Protein AF-A0A4Y3TWX4-F1 (afdb_monomer)

Structure (mmCIF, N/CA/C/O backbone):
data_AF-A0A4Y3TWX4-F1
#
_entry.id   AF-A0A4Y3TWX4-F1
#
loop_
_atom_site.group_PDB
_atom_site.id
_atom_site.type_symbol
_atom_site.label_atom_id
_atom_site.label_alt_id
_atom_site.label_comp_id
_atom_site.label_asym_id
_atom_site.label_entity_id
_atom_site.label_seq_id
_atom_site.pdbx_PDB_ins_code
_atom_site.Cartn_x
_atom_site.Cartn_y
_atom_site.Cartn_z
_atom_site.occupancy
_atom_site.B_iso_or_equiv
_atom_site.auth_seq_id
_atom_site.auth_comp_id
_atom_site.auth_asym_id
_atom_site.auth_atom_id
_atom_site.pdbx_PDB_model_num
ATOM 1 N N . MET A 1 1 ? 35.062 -0.001 -27.317 1.00 66.69 1 MET A N 1
ATOM 2 C CA . MET A 1 1 ? 33.968 0.999 -27.355 1.00 66.69 1 MET A CA 1
ATOM 3 C C . MET A 1 1 ? 32.707 0.538 -26.616 1.00 66.69 1 MET A C 1
ATOM 5 O O . MET A 1 1 ? 31.99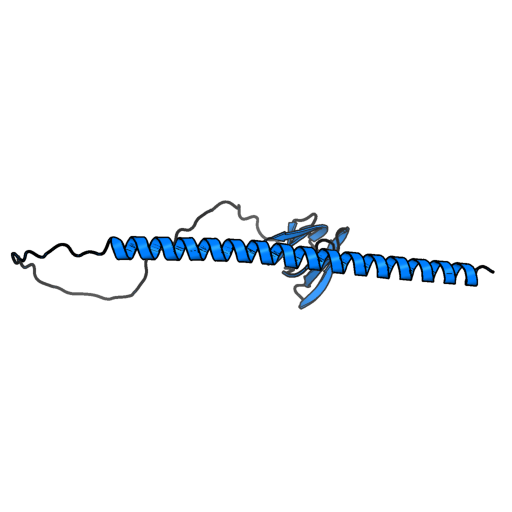1 1.393 -26.114 1.00 66.69 1 MET A O 1
ATOM 9 N N . GLU A 1 2 ? 32.409 -0.763 -26.501 1.00 78.56 2 GLU A N 1
ATOM 10 C CA . GLU A 1 2 ? 31.193 -1.218 -25.789 1.00 78.56 2 GLU A CA 1
ATOM 11 C C . GLU A 1 2 ? 31.230 -1.027 -24.265 1.00 78.56 2 GLU A C 1
ATOM 13 O O . GLU A 1 2 ? 30.262 -0.517 -23.711 1.00 78.56 2 GLU A O 1
ATOM 18 N N . MET A 1 3 ? 32.346 -1.327 -23.585 1.00 75.25 3 MET A N 1
ATOM 19 C CA . MET A 1 3 ? 32.444 -1.178 -22.118 1.00 75.25 3 MET A CA 1
ATOM 20 C C . MET A 1 3 ? 32.134 0.247 -21.627 1.00 75.25 3 MET A C 1
ATOM 22 O O . MET A 1 3 ? 31.458 0.418 -20.618 1.00 75.25 3 MET A O 1
ATOM 26 N N . SER A 1 4 ? 32.559 1.279 -22.364 1.00 86.12 4 SER A N 1
ATOM 27 C CA . SER A 1 4 ? 32.220 2.675 -22.058 1.00 86.12 4 SER A CA 1
ATOM 28 C C . SER A 1 4 ? 30.720 2.957 -22.192 1.00 86.12 4 SER A C 1
ATOM 30 O O . SER A 1 4 ? 30.164 3.666 -21.361 1.00 86.12 4 SER A O 1
ATOM 32 N N . ARG A 1 5 ? 30.043 2.357 -23.181 1.00 88.88 5 ARG A N 1
ATOM 33 C CA . ARG A 1 5 ? 28.587 2.485 -23.358 1.00 88.88 5 ARG A CA 1
ATOM 34 C C . ARG A 1 5 ? 27.822 1.776 -22.237 1.00 88.88 5 ARG A C 1
ATOM 36 O O . ARG A 1 5 ? 26.851 2.326 -21.728 1.00 88.88 5 ARG A O 1
ATOM 43 N N . GLN A 1 6 ? 28.288 0.597 -21.825 1.00 87.25 6 GLN A N 1
ATOM 44 C CA . GLN A 1 6 ? 27.708 -0.161 -20.714 1.00 87.25 6 GLN A CA 1
ATOM 45 C C . GLN A 1 6 ? 27.862 0.571 -19.371 1.00 87.25 6 GLN A C 1
ATOM 47 O O . GLN A 1 6 ? 26.917 0.595 -18.587 1.00 87.25 6 GLN A O 1
ATOM 52 N N . LEU A 1 7 ? 29.006 1.222 -19.125 1.00 90.12 7 LEU A N 1
ATOM 53 C CA . LEU A 1 7 ? 29.201 2.078 -17.948 1.00 90.12 7 LEU A CA 1
ATOM 54 C C . LEU A 1 7 ? 28.211 3.251 -17.934 1.00 90.12 7 LEU A C 1
ATOM 56 O O . LEU A 1 7 ? 27.532 3.451 -16.932 1.00 90.12 7 LEU A O 1
ATOM 60 N N . THR A 1 8 ? 28.054 3.971 -19.053 1.00 92.62 8 THR A N 1
ATOM 61 C CA . THR A 1 8 ? 27.066 5.060 -19.164 1.00 92.62 8 THR A CA 1
ATOM 62 C C . THR A 1 8 ? 25.630 4.573 -18.937 1.00 92.62 8 THR A C 1
ATOM 64 O O . THR A 1 8 ? 24.851 5.260 -18.276 1.00 92.62 8 THR A O 1
ATOM 67 N N . GLU A 1 9 ? 25.270 3.386 -19.433 1.00 92.75 9 GLU A N 1
ATOM 68 C CA . GLU A 1 9 ? 23.956 2.778 -19.187 1.00 92.75 9 GLU A CA 1
ATOM 69 C C . GLU A 1 9 ? 23.755 2.414 -17.705 1.00 92.75 9 GLU A C 1
ATOM 71 O O . GLU A 1 9 ? 22.691 2.683 -17.149 1.00 92.75 9 GLU A O 1
ATOM 76 N N . MET A 1 10 ? 24.779 1.871 -17.035 1.00 90.44 10 MET A N 1
ATOM 77 C CA . MET A 1 10 ? 24.739 1.606 -15.592 1.00 90.44 10 MET A CA 1
ATOM 78 C C . MET A 1 10 ? 24.569 2.890 -14.776 1.00 90.44 10 MET A C 1
ATOM 80 O O . MET A 1 10 ? 23.726 2.914 -13.886 1.00 90.44 10 MET A O 1
ATOM 84 N N . THR A 1 11 ? 25.296 3.964 -15.099 1.00 92.88 11 THR A N 1
ATOM 85 C CA . THR A 1 11 ? 25.143 5.260 -14.417 1.00 92.88 11 THR A CA 1
ATOM 86 C C . THR A 1 11 ? 23.734 5.830 -14.593 1.00 92.88 11 THR A C 1
ATOM 88 O O . THR A 1 11 ? 23.128 6.231 -13.608 1.00 92.88 11 THR A O 1
ATOM 91 N N . ASN A 1 12 ? 23.163 5.783 -15.805 1.00 94.31 12 ASN A N 1
ATOM 92 C CA . ASN A 1 12 ? 21.776 6.216 -16.037 1.00 94.31 12 ASN A CA 1
ATOM 93 C C . ASN A 1 12 ? 20.757 5.366 -15.256 1.00 94.31 12 ASN A C 1
ATOM 95 O O . ASN A 1 12 ? 19.752 5.887 -14.781 1.00 94.31 12 ASN A O 1
ATOM 99 N N . ARG A 1 13 ? 21.000 4.056 -15.104 1.00 92.44 13 ARG A N 1
ATOM 100 C CA . ARG A 1 13 ? 20.144 3.188 -14.278 1.00 92.44 13 ARG A CA 1
ATOM 101 C C . ARG A 1 13 ? 20.252 3.501 -12.790 1.00 92.44 13 ARG A C 1
ATOM 103 O O . ARG A 1 13 ? 19.240 3.410 -12.108 1.00 92.44 13 ARG A O 1
ATOM 110 N N . ILE A 1 14 ? 21.440 3.845 -12.295 1.00 94.31 14 ILE A N 1
ATOM 111 C CA . ILE A 1 14 ? 21.647 4.238 -10.895 1.00 94.31 14 ILE A CA 1
ATOM 112 C C . ILE A 1 14 ? 20.910 5.552 -10.614 1.00 94.31 14 ILE A C 1
ATOM 114 O O . ILE A 1 14 ? 20.064 5.567 -9.728 1.00 94.31 14 ILE A O 1
ATOM 118 N N . ASP A 1 15 ? 21.107 6.581 -11.444 1.00 95.81 15 ASP A N 1
ATOM 119 C CA . ASP A 1 15 ? 20.409 7.873 -11.333 1.00 95.81 15 ASP A CA 1
ATOM 120 C C . ASP A 1 15 ? 18.876 7.699 -11.335 1.00 95.81 15 ASP A C 1
ATOM 122 O O . ASP A 1 15 ? 18.180 8.165 -10.434 1.00 95.81 15 ASP A O 1
ATOM 126 N N . ALA A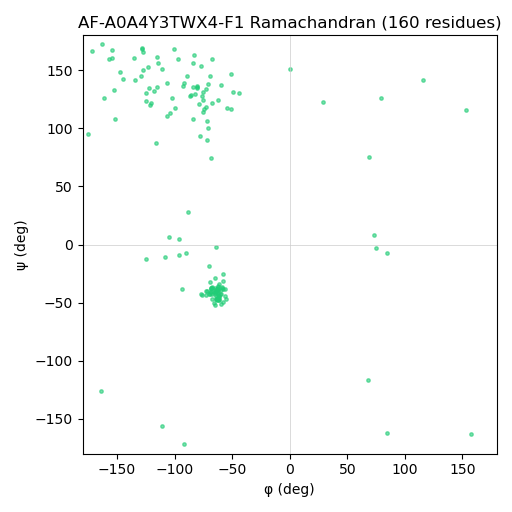 1 16 ? 18.343 6.895 -12.264 1.00 93.19 16 ALA A N 1
ATOM 127 C CA . ALA A 1 16 ? 16.915 6.581 -12.319 1.00 93.19 16 ALA A CA 1
ATOM 128 C C . ALA A 1 16 ? 16.397 5.791 -11.096 1.00 93.19 16 ALA A C 1
ATOM 130 O O . ALA A 1 16 ? 15.218 5.899 -10.747 1.00 93.19 16 ALA A O 1
ATOM 131 N N . LEU A 1 17 ? 17.237 4.977 -10.446 1.00 94.12 17 LEU A N 1
ATOM 132 C CA . LEU A 1 17 ? 16.880 4.266 -9.214 1.00 94.12 17 LEU A CA 1
ATOM 133 C C . LEU A 1 17 ? 16.906 5.200 -7.999 1.00 94.12 17 LEU A C 1
ATOM 135 O O . LEU A 1 17 ? 15.974 5.148 -7.198 1.00 94.12 17 LEU A O 1
ATOM 139 N N . GLU A 1 18 ? 17.908 6.073 -7.890 1.00 94.56 18 GLU A N 1
ATOM 140 C CA . GLU A 1 18 ? 17.991 7.097 -6.843 1.00 94.56 18 GLU A CA 1
ATOM 141 C C . GLU A 1 18 ? 16.811 8.073 -6.940 1.00 94.56 18 GLU A C 1
ATOM 143 O O . GLU A 1 18 ? 16.111 8.297 -5.955 1.00 94.56 18 GLU A O 1
ATOM 148 N N . GLN A 1 19 ? 16.493 8.551 -8.145 1.00 95.31 19 GLN A N 1
ATOM 149 C CA . GLN A 1 19 ? 15.369 9.456 -8.396 1.00 95.31 19 GLN A CA 1
ATOM 150 C C . GLN A 1 19 ? 14.008 8.812 -8.070 1.00 95.31 19 GLN A C 1
ATOM 152 O O . GLN A 1 19 ? 13.130 9.456 -7.495 1.00 95.31 19 GLN A O 1
ATOM 157 N N . LYS A 1 20 ? 13.830 7.514 -8.367 1.00 93.38 20 LYS A N 1
ATOM 158 C CA . LYS A 1 20 ? 12.636 6.760 -7.941 1.00 93.38 20 LYS A CA 1
ATOM 159 C C . LYS A 1 20 ? 12.571 6.568 -6.426 1.00 93.38 20 LYS A C 1
ATOM 161 O O . LYS A 1 20 ? 11.472 6.589 -5.870 1.00 93.38 20 LYS A O 1
ATOM 166 N N . LEU A 1 21 ? 13.707 6.339 -5.769 1.00 94.69 21 LEU A N 1
ATOM 167 C CA . LEU A 1 21 ? 13.774 6.159 -4.319 1.00 94.69 21 LEU A CA 1
ATOM 168 C C . LEU A 1 21 ? 13.440 7.465 -3.589 1.00 94.69 21 LEU A C 1
ATOM 170 O O . LEU A 1 21 ? 12.666 7.444 -2.636 1.00 94.69 21 LEU A O 1
ATOM 174 N N . ASP A 1 22 ? 13.964 8.593 -4.062 1.00 95.38 22 ASP A N 1
ATOM 175 C CA . ASP A 1 22 ? 13.668 9.922 -3.527 1.00 95.38 22 ASP A CA 1
ATOM 176 C C . ASP A 1 22 ? 12.185 10.295 -3.704 1.00 95.38 22 ASP A C 1
ATOM 178 O O . ASP A 1 22 ? 11.508 10.633 -2.732 1.00 95.38 22 ASP A O 1
ATOM 182 N N . ALA A 1 23 ? 11.624 10.092 -4.903 1.00 93.12 23 ALA A N 1
ATOM 183 C CA . ALA A 1 23 ? 10.194 10.287 -5.153 1.00 93.12 23 ALA A CA 1
ATOM 184 C C . ALA A 1 23 ? 9.306 9.391 -4.263 1.00 93.12 23 ALA A C 1
ATOM 186 O O . ALA A 1 23 ? 8.256 9.826 -3.788 1.00 93.12 23 ALA A O 1
ATOM 187 N N . SER A 1 24 ? 9.736 8.151 -3.996 1.00 92.69 24 SER A N 1
ATOM 188 C CA . SER A 1 24 ? 9.017 7.226 -3.107 1.00 92.69 24 SER A CA 1
ATOM 189 C C . SER A 1 24 ? 9.076 7.674 -1.644 1.00 92.69 24 SER A C 1
ATOM 191 O O . SER A 1 24 ? 8.068 7.607 -0.943 1.00 92.69 24 SER A O 1
ATOM 193 N N . GLN A 1 25 ? 10.230 8.166 -1.181 1.00 94.69 25 GLN A N 1
ATOM 194 C CA . GLN A 1 25 ? 10.385 8.722 0.166 1.00 94.69 25 GLN A CA 1
ATOM 195 C C . GLN A 1 25 ? 9.524 9.974 0.363 1.00 94.69 25 GLN A C 1
ATOM 197 O O . GLN A 1 25 ? 8.822 10.070 1.369 1.00 94.69 25 GLN A O 1
ATOM 202 N N . HIS A 1 26 ? 9.510 10.889 -0.610 1.00 94.81 26 HIS A N 1
ATOM 203 C CA . HIS A 1 26 ? 8.653 12.074 -0.579 1.00 94.81 26 HIS A CA 1
ATOM 204 C C . HIS A 1 26 ? 7.159 11.713 -0.548 1.00 94.81 26 HIS A C 1
ATOM 206 O O . HIS A 1 26 ? 6.426 12.249 0.281 1.00 94.81 26 HIS A O 1
ATOM 212 N N . ALA A 1 27 ? 6.713 10.761 -1.376 1.00 94.31 27 ALA A N 1
ATOM 213 C CA . ALA A 1 27 ? 5.322 10.302 -1.378 1.00 94.31 27 ALA A CA 1
ATOM 214 C C . ALA A 1 27 ? 4.906 9.658 -0.040 1.00 94.31 27 ALA A C 1
ATOM 216 O O . ALA A 1 27 ? 3.818 9.932 0.466 1.00 94.31 27 ALA A O 1
ATOM 217 N N . LEU A 1 28 ? 5.777 8.840 0.563 1.00 94.56 28 LEU A N 1
ATOM 218 C CA . LEU A 1 28 ? 5.541 8.258 1.889 1.00 94.56 28 LEU A CA 1
ATOM 219 C C . LEU A 1 28 ? 5.497 9.331 2.985 1.00 94.56 28 LEU A C 1
ATOM 221 O O . LEU A 1 28 ? 4.645 9.265 3.868 1.00 94.56 28 LEU A O 1
ATOM 225 N N . HIS A 1 29 ? 6.384 10.328 2.929 1.00 96.12 29 HIS A N 1
ATOM 226 C CA . HIS A 1 29 ? 6.403 11.424 3.895 1.00 96.12 29 HIS A CA 1
ATOM 227 C C . HIS A 1 29 ? 5.110 12.249 3.841 1.00 96.12 29 HIS A C 1
ATOM 229 O O . HIS A 1 29 ? 4.485 12.468 4.878 1.00 96.12 29 HIS A O 1
ATOM 235 N N . ASP A 1 30 ? 4.665 12.637 2.642 1.00 94.44 30 ASP A N 1
ATOM 236 C CA . ASP A 1 30 ? 3.407 13.366 2.446 1.00 94.44 30 ASP A CA 1
ATOM 237 C C . ASP A 1 30 ? 2.193 12.558 2.936 1.00 94.44 30 ASP A C 1
ATOM 239 O O . ASP A 1 30 ? 1.346 13.074 3.670 1.00 94.44 30 ASP A O 1
ATOM 243 N N . GLN A 1 31 ? 2.158 11.253 2.638 1.00 92.44 31 GLN A N 1
ATOM 244 C CA . GLN A 1 31 ? 1.104 10.354 3.108 1.00 92.44 31 GLN A CA 1
ATOM 245 C C . GLN A 1 31 ? 1.068 10.245 4.644 1.00 92.44 31 GLN A C 1
ATOM 247 O O . GLN A 1 31 ? -0.017 10.226 5.231 1.00 92.44 31 GLN A O 1
ATOM 252 N N . ILE A 1 32 ? 2.230 10.209 5.308 1.00 95.94 32 ILE A N 1
ATOM 253 C CA . ILE A 1 32 ? 2.335 10.194 6.776 1.00 95.94 32 ILE A CA 1
ATOM 254 C C . ILE A 1 32 ? 1.855 11.523 7.370 1.00 95.94 32 ILE A C 1
ATOM 256 O O . ILE A 1 32 ? 1.062 11.508 8.311 1.00 95.94 32 ILE A O 1
ATOM 260 N N . VAL A 1 33 ? 2.286 12.664 6.823 1.00 95.12 33 VAL A N 1
ATOM 261 C CA . VAL A 1 33 ? 1.881 14.001 7.296 1.00 95.12 33 VAL A CA 1
ATOM 262 C C . VAL A 1 33 ? 0.371 14.206 7.128 1.00 95.12 33 VAL A C 1
ATOM 264 O O . VAL A 1 33 ? -0.315 14.569 8.087 1.00 95.12 33 VAL A O 1
ATOM 267 N N . SER A 1 34 ? -0.172 13.886 5.952 1.00 91.62 34 SER A N 1
ATOM 268 C CA . SER A 1 34 ? -1.607 13.965 5.647 1.00 91.62 34 SER A CA 1
ATOM 269 C C . SER A 1 34 ? -2.445 13.009 6.509 1.00 91.62 34 SER A C 1
ATOM 271 O O . SER A 1 34 ? -3.509 13.379 7.022 1.00 91.62 34 SER A O 1
ATOM 273 N N . GLY A 1 35 ? -1.955 11.785 6.725 1.00 94.06 35 GLY A N 1
ATOM 274 C CA . GLY A 1 35 ? -2.585 10.799 7.602 1.00 94.06 35 GLY A CA 1
ATOM 275 C C . GLY A 1 35 ? -2.614 11.252 9.063 1.00 94.06 35 GLY A C 1
ATOM 276 O O . GLY A 1 35 ? -3.669 11.216 9.698 1.00 94.06 35 GLY A O 1
ATOM 277 N N . LEU A 1 36 ? -1.488 11.749 9.584 1.00 93.69 36 LEU A N 1
ATOM 278 C CA . LEU A 1 36 ? -1.378 12.245 10.957 1.00 93.69 36 LEU A CA 1
ATOM 279 C C . LEU A 1 36 ? -2.265 13.474 11.193 1.00 93.69 36 LEU A C 1
ATOM 281 O O . LEU A 1 36 ? -2.948 13.529 12.214 1.00 93.69 36 LEU A O 1
ATOM 285 N N . GLY A 1 37 ? -2.331 14.410 10.240 1.00 92.69 37 GLY A N 1
ATOM 286 C CA . GLY A 1 37 ? -3.257 15.546 10.300 1.00 92.69 37 GLY A CA 1
ATOM 287 C C . GLY A 1 37 ? -4.725 15.105 10.359 1.00 92.69 37 GLY A C 1
ATOM 288 O O . GLY A 1 37 ? -5.496 15.601 11.181 1.00 92.69 37 GLY A O 1
ATOM 289 N N . THR A 1 38 ? -5.099 14.103 9.556 1.00 92.88 38 THR A N 1
ATOM 290 C CA . THR A 1 38 ? -6.459 13.533 9.546 1.00 92.88 38 THR A CA 1
ATOM 291 C C . THR A 1 38 ? -6.812 12.845 10.869 1.00 92.88 38 THR A C 1
ATOM 293 O O . THR A 1 38 ? -7.923 13.007 11.379 1.00 92.88 38 THR A O 1
ATOM 296 N N . VAL A 1 39 ? -5.880 12.078 11.444 1.00 93.31 39 VAL A N 1
ATOM 297 C CA . VAL A 1 39 ? -6.073 11.404 12.739 1.00 93.31 39 VAL A CA 1
ATOM 298 C C . VAL A 1 39 ? -6.128 12.418 13.883 1.00 93.31 39 VAL A C 1
ATOM 300 O O . VAL A 1 39 ? -7.017 12.319 14.726 1.00 93.31 39 VAL A O 1
ATOM 303 N N . GLY A 1 40 ? -5.246 13.422 13.880 1.00 91.12 40 GLY A N 1
ATOM 304 C CA . GLY A 1 40 ? -5.232 14.503 14.867 1.00 91.12 40 GLY A CA 1
ATOM 305 C C . GLY A 1 40 ? -6.552 15.274 14.903 1.00 91.12 40 GLY A C 1
ATOM 306 O O . GLY A 1 40 ? -7.154 15.390 15.967 1.00 91.12 40 GLY A O 1
ATOM 307 N N . GLY A 1 41 ? -7.063 15.701 13.742 1.00 92.38 41 GLY A N 1
ATOM 308 C CA . GLY A 1 41 ? -8.354 16.393 13.657 1.00 92.38 41 GLY A CA 1
ATOM 309 C C . GLY A 1 41 ? -9.541 15.539 14.123 1.00 92.38 41 GLY A C 1
ATOM 310 O O . GLY A 1 41 ? -10.439 16.041 14.793 1.00 92.38 41 GLY A O 1
ATOM 311 N N . ARG A 1 42 ? -9.538 14.227 13.842 1.00 92.12 42 ARG A N 1
ATOM 312 C CA . ARG A 1 42 ? -10.576 13.309 14.353 1.00 92.12 42 ARG A CA 1
ATOM 313 C C . ARG A 1 42 ? -10.502 13.088 15.863 1.00 92.12 42 ARG A C 1
ATOM 315 O O . ARG A 1 42 ? -11.541 12.853 16.475 1.00 92.12 42 ARG A O 1
ATOM 322 N N . LEU A 1 43 ? -9.305 13.119 16.447 1.00 93.44 43 LEU A N 1
ATOM 323 C CA . LEU A 1 43 ? -9.113 12.980 17.890 1.00 93.44 43 LEU A CA 1
ATOM 324 C C . LEU A 1 43 ? -9.572 14.243 18.633 1.00 93.44 43 LEU A C 1
ATOM 326 O O . LEU A 1 43 ? -10.228 14.130 19.665 1.00 93.44 43 LEU A O 1
ATOM 330 N N . ASP A 1 44 ? -9.281 15.421 18.079 1.00 92.75 44 ASP A N 1
ATOM 331 C CA . ASP A 1 44 ? -9.741 16.714 18.597 1.00 92.75 44 ASP A CA 1
ATOM 332 C C . ASP A 1 44 ? -11.281 16.807 18.587 1.00 92.75 44 ASP A C 1
ATOM 334 O O . ASP A 1 44 ? -11.899 17.063 19.618 1.00 92.75 44 ASP A O 1
ATOM 338 N N . GLU A 1 45 ? -11.916 16.432 17.469 1.00 91.81 45 GLU A N 1
ATOM 339 C CA . GLU A 1 45 ? -13.379 16.321 17.332 1.00 91.81 45 GLU A CA 1
ATOM 340 C C . GLU A 1 45 ? -14.004 15.278 18.283 1.00 91.81 45 GLU A C 1
ATOM 342 O O . GLU A 1 45 ? -15.128 15.451 18.758 1.00 91.81 45 GLU A O 1
ATOM 347 N N . LEU A 1 46 ? -13.312 14.169 18.581 1.00 91.75 46 LEU A N 1
ATOM 348 C CA . LEU A 1 46 ? -13.773 13.230 19.613 1.00 91.75 46 LEU A CA 1
ATOM 349 C C . LEU A 1 46 ? -13.762 13.900 20.987 1.00 91.75 46 LEU A C 1
ATOM 351 O O . LEU A 1 46 ? -14.794 13.927 21.656 1.00 91.75 46 LEU A O 1
ATOM 355 N N . ARG A 1 47 ? -12.626 14.496 21.355 1.00 92.12 47 ARG A N 1
ATOM 356 C CA . ARG A 1 47 ? -12.431 15.127 22.658 1.00 92.12 47 ARG A CA 1
ATOM 357 C C . ARG A 1 47 ? -13.390 16.292 22.886 1.00 92.12 47 ARG A C 1
ATOM 359 O O . ARG A 1 47 ? -13.895 16.453 23.993 1.00 92.12 47 ARG A O 1
ATOM 366 N N . HIS A 1 48 ? -13.670 17.090 21.857 1.00 91.81 48 HIS A N 1
ATOM 367 C CA . HIS A 1 48 ? -14.608 18.204 21.967 1.00 91.81 48 HIS A CA 1
ATOM 368 C C . HIS A 1 48 ? -16.051 17.719 22.181 1.00 91.81 48 HIS A C 1
ATOM 370 O O . HIS A 1 48 ? -16.789 18.297 22.981 1.00 91.81 48 HIS A O 1
ATOM 376 N N . ARG A 1 49 ? -16.448 16.607 21.543 1.00 90.25 49 ARG A N 1
ATOM 377 C CA . ARG A 1 49 ? -17.747 15.971 21.809 1.00 90.25 49 ARG A CA 1
ATOM 378 C C . ARG A 1 49 ? -17.819 15.346 23.200 1.00 90.25 49 ARG A C 1
ATOM 380 O O . ARG A 1 49 ? -18.866 15.461 23.828 1.00 90.25 49 ARG A O 1
ATOM 387 N N . GLU A 1 50 ? -16.744 14.735 23.695 1.00 89.69 50 GLU A N 1
ATOM 388 C CA . GLU A 1 50 ? -16.673 14.242 25.079 1.00 89.69 50 GLU A CA 1
ATOM 389 C C . GLU A 1 50 ? -16.858 15.390 26.086 1.00 89.69 50 GLU A C 1
ATOM 391 O O . GLU A 1 50 ? -17.777 15.327 26.897 1.00 89.69 50 GLU A O 1
ATOM 396 N N . ASP A 1 51 ? -16.099 16.484 25.957 1.00 87.44 51 ASP A N 1
ATOM 397 C CA . ASP A 1 51 ? -16.216 17.688 26.801 1.00 87.44 51 ASP A CA 1
ATOM 398 C C . ASP A 1 51 ? -17.643 18.281 26.782 1.00 87.44 51 ASP A C 1
ATOM 400 O O . ASP A 1 51 ? -18.240 18.551 27.827 1.00 87.44 51 ASP A O 1
ATOM 404 N N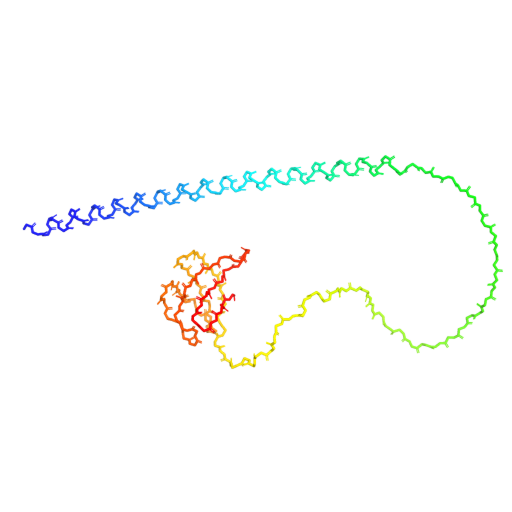 . THR A 1 52 ? -18.255 18.368 25.594 1.00 84.94 52 THR A N 1
ATOM 405 C CA . THR A 1 52 ? -19.641 18.844 25.426 1.00 84.94 52 THR A CA 1
ATOM 406 C C . THR A 1 52 ? -20.662 17.927 26.118 1.00 84.94 52 THR A C 1
ATOM 408 O O . THR A 1 52 ? -21.650 18.403 26.693 1.00 84.94 52 THR A O 1
ATOM 411 N N . LEU A 1 53 ? -20.449 16.607 26.078 1.00 84.69 53 LEU A N 1
ATOM 412 C CA . LEU A 1 53 ? -21.304 15.624 26.748 1.00 84.69 53 LEU A CA 1
ATOM 413 C C . LEU A 1 53 ? -21.123 15.659 28.272 1.00 84.69 53 LEU A C 1
ATOM 415 O O . LEU A 1 53 ? -22.123 15.596 28.989 1.00 84.69 53 LEU A O 1
ATOM 419 N N . GLU A 1 54 ? -19.896 15.821 28.773 1.00 80.50 54 GLU A N 1
ATOM 420 C CA . GLU A 1 54 ? -19.624 15.966 30.209 1.00 80.50 54 GLU A CA 1
ATOM 421 C C . GLU A 1 54 ? -20.260 17.248 30.766 1.00 80.50 54 GLU A C 1
ATOM 423 O O . GLU A 1 54 ? -21.005 17.192 31.748 1.00 80.50 54 GLU A O 1
ATOM 428 N N . ALA A 1 55 ? -20.087 18.389 30.088 1.00 73.69 55 ALA A N 1
ATOM 429 C CA . ALA A 1 55 ? -20.730 19.653 30.454 1.00 73.69 55 ALA A CA 1
ATOM 430 C C . ALA A 1 55 ? -22.271 19.547 30.474 1.00 73.69 55 ALA A C 1
ATOM 432 O O . ALA A 1 55 ? -22.938 20.078 31.373 1.00 73.69 55 ALA A O 1
ATOM 433 N N . SER A 1 56 ? -22.847 18.807 29.520 1.00 69.44 56 SER A N 1
ATOM 434 C CA . SER A 1 56 ? -24.290 18.532 29.464 1.00 69.44 56 SER A CA 1
ATOM 435 C C . SER A 1 56 ? -24.763 17.620 30.604 1.00 69.44 56 SER A C 1
ATOM 437 O O . SER A 1 56 ? -25.844 17.833 31.154 1.00 69.44 56 SER A O 1
ATOM 439 N N . GLN A 1 57 ? -23.960 16.626 30.994 1.00 64.50 57 GLN A N 1
ATOM 440 C CA . GLN A 1 57 ? -24.293 15.683 32.065 1.00 64.50 57 GLN A CA 1
ATOM 441 C C . GLN A 1 57 ? -24.205 16.331 33.453 1.00 64.50 57 GLN A C 1
ATOM 443 O O . GLN A 1 57 ? -25.128 16.178 34.254 1.00 64.50 57 GLN A O 1
ATOM 448 N N . VAL A 1 58 ? -23.158 17.121 33.716 1.00 59.28 58 VAL A N 1
ATOM 449 C CA . VAL A 1 58 ? -23.015 17.903 34.960 1.00 59.28 58 VAL A CA 1
ATOM 450 C C . VAL A 1 58 ? -24.189 18.873 35.135 1.00 59.28 58 VAL A C 1
ATOM 452 O O . VAL A 1 58 ? -24.710 19.023 36.239 1.00 59.28 58 VAL A O 1
ATOM 455 N N . SER A 1 59 ? -24.683 19.455 34.038 1.00 55.38 59 SER A N 1
ATOM 456 C CA . SER A 1 59 ? -25.860 20.337 34.041 1.00 55.38 59 SER A CA 1
ATOM 457 C C . SER A 1 59 ? -27.191 19.613 34.312 1.00 55.38 59 SER A C 1
ATOM 459 O O . SER A 1 59 ? -28.167 20.260 34.688 1.00 55.38 59 SER A O 1
ATOM 461 N N . HIS A 1 60 ? -27.255 18.286 34.147 1.00 49.84 60 HIS A N 1
ATOM 462 C CA . HIS A 1 60 ? -28.454 17.474 34.404 1.00 49.84 60 HIS A CA 1
ATOM 463 C C . HIS A 1 60 ? -28.465 16.825 35.804 1.00 49.84 60 HIS A C 1
ATOM 465 O O . HIS A 1 60 ? -29.483 16.284 36.228 1.00 49.84 60 HIS A O 1
ATOM 471 N N . ALA A 1 61 ? -27.359 16.900 36.553 1.00 45.22 61 ALA A N 1
ATOM 472 C CA . ALA A 1 61 ? -27.192 16.275 37.869 1.00 45.22 61 ALA A CA 1
ATOM 473 C C . ALA A 1 61 ? -27.653 17.155 39.059 1.00 45.22 61 ALA A C 1
ATOM 475 O O . ALA A 1 61 ? -27.140 17.028 40.172 1.00 45.22 61 ALA A O 1
ATOM 476 N N . ALA A 1 62 ? -28.625 18.052 38.851 1.00 39.50 62 ALA A N 1
ATOM 477 C CA . ALA A 1 62 ? -29.227 18.836 39.932 1.00 39.50 62 ALA A CA 1
ATOM 478 C C . ALA A 1 62 ? -30.203 17.963 40.765 1.00 39.50 62 ALA A C 1
ATOM 480 O O . ALA A 1 62 ? -31.044 17.271 40.187 1.00 39.50 62 ALA A O 1
ATOM 481 N N . PRO A 1 63 ? -30.119 17.956 42.111 1.00 47.34 63 PRO A N 1
ATOM 482 C CA . PRO A 1 63 ? -30.747 16.917 42.931 1.00 47.34 63 PRO A CA 1
ATOM 483 C C . PRO A 1 63 ? -32.251 17.126 43.165 1.00 47.34 63 PRO A C 1
ATOM 485 O O . PRO A 1 63 ? -32.690 18.210 43.553 1.00 47.34 63 PRO A O 1
ATOM 488 N N . ALA A 1 64 ? -33.032 16.048 43.041 1.00 39.03 64 ALA A N 1
ATOM 489 C CA . ALA A 1 64 ? -34.425 15.998 43.493 1.00 39.03 64 ALA A CA 1
ATOM 490 C C . ALA A 1 64 ? -34.523 15.540 44.974 1.00 39.03 64 ALA A C 1
ATOM 492 O O . ALA A 1 64 ? -33.715 14.707 45.394 1.00 39.03 64 ALA A O 1
ATOM 493 N N . PRO A 1 65 ? -35.470 16.055 45.790 1.00 42.25 65 PRO A N 1
ATOM 494 C CA . PRO A 1 65 ? -35.429 15.894 47.249 1.00 42.25 65 PRO A CA 1
ATOM 495 C C . PRO A 1 65 ? -35.993 14.561 47.770 1.00 42.25 65 PRO A C 1
ATOM 497 O O . PRO A 1 65 ? -36.755 13.869 47.098 1.00 42.25 65 PRO A O 1
ATOM 500 N N . ALA A 1 66 ? -35.651 14.236 49.019 1.00 47.41 66 ALA A N 1
ATOM 501 C CA . ALA A 1 66 ? -36.036 13.000 49.700 1.00 47.41 66 ALA A CA 1
ATOM 502 C C . ALA A 1 66 ? -37.488 12.970 50.225 1.00 47.41 66 ALA A C 1
ATOM 504 O O . ALA A 1 66 ? -38.027 13.991 50.650 1.00 47.41 66 ALA A O 1
ATOM 505 N N . ALA A 1 67 ? -38.052 11.760 50.346 1.00 44.19 67 ALA A N 1
ATOM 506 C CA . ALA A 1 67 ? -39.108 11.423 51.310 1.00 44.19 67 ALA A CA 1
ATOM 507 C C . ALA A 1 67 ? -38.976 9.941 51.765 1.00 44.19 67 ALA A C 1
ATOM 509 O O . ALA A 1 67 ? -38.480 9.131 50.977 1.00 44.19 67 ALA A O 1
ATOM 510 N N . PRO A 1 68 ? -39.347 9.559 53.012 1.00 47.75 68 PRO A N 1
ATOM 511 C CA . PRO A 1 68 ? -38.799 8.352 53.645 1.00 47.75 68 PRO A CA 1
ATOM 512 C C . PRO A 1 68 ? -39.790 7.198 53.925 1.00 47.75 68 PRO A C 1
ATOM 514 O O . PRO A 1 68 ? -40.981 7.400 54.127 1.00 47.75 68 PRO A O 1
ATOM 517 N N . ALA A 1 69 ? -39.211 5.995 54.020 1.00 48.75 69 ALA A N 1
ATOM 518 C CA . ALA A 1 69 ? -39.573 4.815 54.827 1.00 48.75 69 ALA A CA 1
ATOM 519 C C . ALA A 1 69 ? -41.041 4.523 55.242 1.00 48.75 69 ALA A C 1
ATOM 521 O O . ALA A 1 69 ? -41.613 5.183 56.106 1.00 48.75 69 ALA A O 1
ATOM 522 N N . VAL A 1 70 ? -41.516 3.334 54.845 1.00 42.38 70 VAL A N 1
ATOM 523 C CA . VAL A 1 70 ? -42.332 2.434 55.690 1.00 42.38 70 VAL A CA 1
ATOM 524 C C . VAL A 1 70 ? -41.724 1.024 55.661 1.00 42.38 70 VAL A C 1
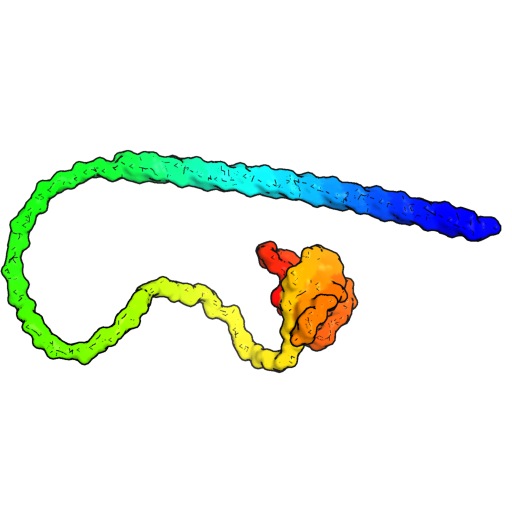ATOM 526 O O . VAL A 1 70 ? -41.115 0.637 54.665 1.00 42.38 70 VAL A O 1
ATOM 529 N N . ALA A 1 71 ? -41.802 0.304 56.784 1.00 52.22 71 ALA A N 1
ATOM 530 C CA . ALA A 1 71 ? -40.938 -0.844 57.096 1.00 52.22 71 ALA A CA 1
ATOM 531 C C . ALA A 1 71 ? -41.702 -2.209 57.092 1.00 52.22 71 ALA A C 1
ATOM 533 O O . ALA A 1 71 ? -42.642 -2.338 56.310 1.00 52.22 71 ALA A O 1
ATOM 534 N N . PRO A 1 72 ? -41.275 -3.294 57.780 1.00 53.88 72 PRO A N 1
ATOM 535 C CA . PRO A 1 72 ? -40.901 -4.523 57.076 1.00 53.88 72 PRO A CA 1
ATOM 536 C C . PRO 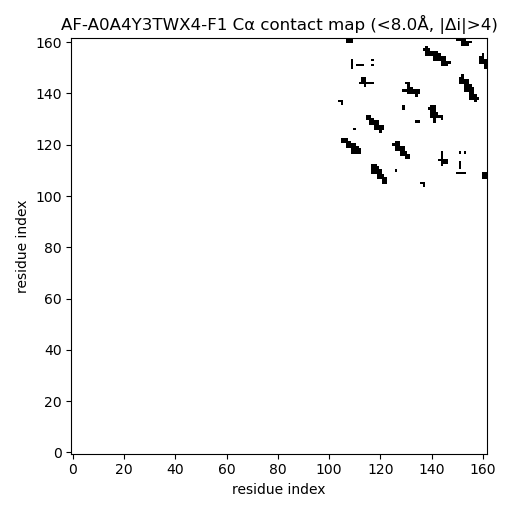A 1 72 ? -41.796 -5.743 57.377 1.00 53.88 72 PRO A C 1
ATOM 538 O O . PRO A 1 72 ? -42.423 -5.832 58.430 1.00 53.88 72 PRO A O 1
ATOM 541 N N . ALA A 1 73 ? -41.758 -6.752 56.501 1.00 39.22 73 ALA A N 1
ATOM 542 C CA . ALA A 1 73 ? -42.308 -8.084 56.766 1.00 39.22 73 ALA A CA 1
ATOM 543 C C . ALA A 1 73 ? -41.202 -9.144 56.642 1.00 39.22 73 ALA A C 1
ATOM 545 O O . ALA A 1 73 ? -40.562 -9.272 55.600 1.00 39.22 73 ALA A O 1
ATOM 546 N N . ALA A 1 74 ? -40.952 -9.878 57.727 1.00 41.72 74 ALA A N 1
ATOM 547 C CA . ALA A 1 74 ? -39.875 -10.857 57.805 1.00 41.72 74 ALA A CA 1
ATOM 548 C C . ALA A 1 74 ? -40.284 -12.224 57.230 1.00 41.72 74 ALA A C 1
ATOM 550 O O . ALA A 1 74 ? -41.326 -12.768 57.590 1.00 41.72 74 ALA A O 1
ATOM 551 N N . ALA A 1 75 ? -39.394 -12.824 56.439 1.00 40.97 75 ALA A N 1
ATOM 552 C CA . ALA A 1 75 ? -39.331 -14.266 56.216 1.00 40.97 75 ALA A CA 1
ATOM 553 C C . ALA A 1 75 ? -37.907 -14.737 56.562 1.00 40.97 75 ALA A C 1
ATOM 555 O O . ALA A 1 75 ? -36.925 -14.105 56.168 1.00 40.97 75 ALA A O 1
ATOM 556 N N . MET A 1 76 ? -37.792 -15.790 57.375 1.00 40.69 76 MET A N 1
ATOM 557 C CA . MET A 1 76 ? -36.531 -16.190 58.017 1.00 40.69 76 MET A CA 1
ATOM 558 C C . MET A 1 76 ? -35.618 -17.061 57.134 1.00 40.69 76 MET A C 1
ATOM 560 O O . MET A 1 76 ? -36.060 -17.759 56.227 1.00 40.69 76 MET A O 1
ATOM 564 N N . GLN A 1 77 ? -34.326 -17.018 57.472 1.00 43.72 77 GLN A N 1
ATOM 565 C CA . GLN A 1 77 ? -33.178 -17.729 56.883 1.00 43.72 77 GLN A CA 1
ATOM 566 C C . GLN A 1 77 ? -32.843 -19.002 57.701 1.00 43.72 77 GLN A C 1
ATOM 568 O O . GLN A 1 77 ? -33.171 -19.025 58.882 1.00 43.72 77 GLN A O 1
ATOM 573 N N . THR A 1 78 ? -32.135 -20.062 57.266 1.00 40.53 78 THR A N 1
ATOM 574 C CA . THR A 1 78 ? -31.547 -20.585 55.990 1.00 40.53 78 THR A CA 1
ATOM 575 C C . THR A 1 78 ? -31.232 -22.094 56.282 1.00 40.53 78 THR A C 1
ATOM 577 O O . THR A 1 78 ? -32.127 -22.711 56.857 1.00 40.53 78 THR A O 1
ATOM 580 N N . PRO A 1 79 ? -30.036 -22.727 56.126 1.00 58.84 79 PRO A N 1
ATOM 581 C CA . PRO A 1 79 ? -29.011 -22.760 55.057 1.00 58.84 79 PRO A CA 1
ATOM 582 C C . PRO A 1 79 ? -28.603 -24.178 54.568 1.00 58.84 79 PRO A C 1
ATOM 584 O O . PRO A 1 79 ? -28.832 -25.170 55.255 1.00 58.84 79 PRO A O 1
ATOM 587 N N . SER A 1 80 ? -27.909 -24.228 53.413 1.00 39.72 80 SER A N 1
ATOM 588 C CA . SER A 1 80 ? -26.872 -25.192 52.925 1.00 39.72 80 SER A CA 1
ATOM 589 C C . SER A 1 80 ? -26.928 -25.193 51.381 1.00 39.72 80 SER A C 1
ATOM 591 O O . SER A 1 80 ? -27.975 -25.528 50.846 1.00 39.72 80 SER A O 1
ATOM 593 N N . GLY A 1 81 ? -25.950 -24.797 50.554 1.00 36.94 81 GLY A N 1
ATOM 594 C CA . GLY A 1 81 ? -24.482 -24.690 50.666 1.00 36.94 81 GLY A CA 1
ATOM 595 C C . GLY A 1 81 ? -23.827 -25.678 49.662 1.00 36.94 81 GLY A C 1
ATOM 596 O O . GLY A 1 81 ? -24.374 -26.772 49.544 1.00 36.94 81 GLY A O 1
ATOM 597 N N . PRO A 1 82 ? -22.705 -25.394 48.948 1.00 48.53 82 PRO A N 1
ATOM 598 C CA . PRO A 1 82 ? -21.848 -24.204 48.956 1.00 48.53 82 PRO A CA 1
ATOM 599 C C . PRO A 1 82 ? -21.556 -23.548 47.572 1.00 48.53 82 PRO A C 1
ATOM 601 O O . PRO A 1 82 ? -21.782 -24.082 46.493 1.00 48.53 82 PRO A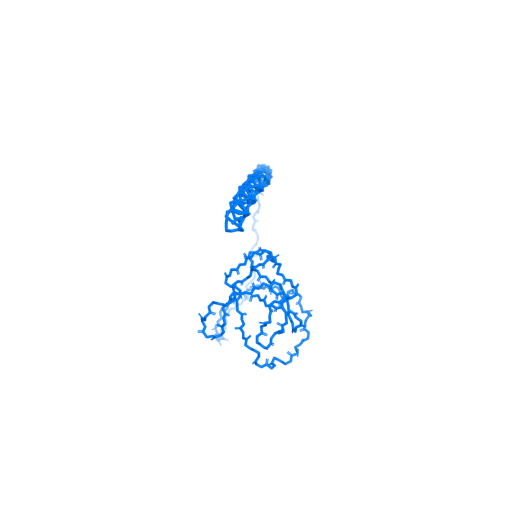 O 1
ATOM 604 N N . HIS A 1 83 ? -20.976 -22.358 47.679 1.00 42.62 83 HIS A N 1
ATOM 605 C CA . HIS A 1 83 ? -20.478 -21.383 46.697 1.00 42.62 83 HIS A CA 1
ATOM 606 C C . HIS A 1 83 ? -19.521 -21.888 45.590 1.00 42.62 83 HIS A C 1
ATOM 608 O O . HIS A 1 83 ? -18.572 -22.608 45.898 1.00 42.62 83 HIS A O 1
ATOM 614 N N . LYS A 1 84 ? -19.609 -21.291 44.381 1.00 39.22 84 LYS A N 1
ATOM 615 C CA . LYS A 1 84 ? -18.492 -20.530 43.762 1.00 39.22 84 LYS A CA 1
ATOM 616 C C . LYS A 1 8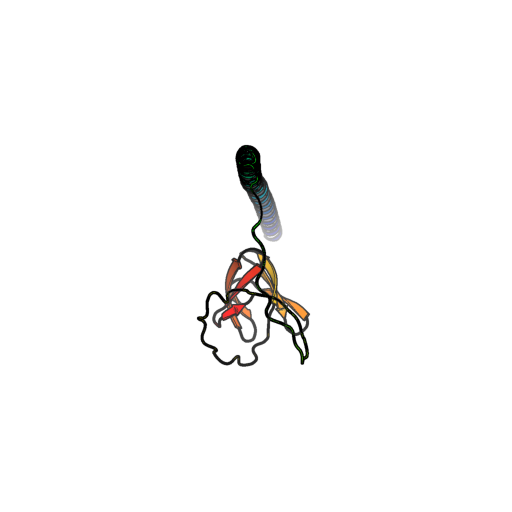4 ? -18.962 -19.574 42.635 1.00 39.22 84 LYS A C 1
ATOM 618 O O . LYS A 1 84 ? -19.649 -19.998 41.718 1.00 39.22 84 LYS A O 1
ATOM 623 N N . ALA A 1 85 ? -18.576 -18.299 42.777 1.00 41.12 85 ALA A N 1
ATOM 624 C CA . ALA A 1 85 ? -18.130 -17.298 41.781 1.00 41.12 85 ALA A CA 1
ATOM 625 C C . ALA A 1 85 ? -18.057 -17.696 40.279 1.00 41.12 85 ALA A C 1
ATOM 627 O O . ALA A 1 85 ? -17.680 -18.825 39.985 1.00 41.12 85 ALA A O 1
ATOM 628 N N . THR A 1 86 ? -18.224 -16.812 39.276 1.00 41.06 86 THR A N 1
ATOM 629 C CA . THR A 1 86 ? -18.474 -15.345 39.202 1.00 41.06 86 THR A CA 1
ATOM 630 C C . THR A 1 86 ? -18.774 -14.965 37.725 1.00 41.06 86 THR A C 1
ATOM 632 O O . THR A 1 86 ? -18.468 -15.745 36.831 1.00 41.06 86 THR A O 1
ATOM 635 N N . GLU A 1 87 ? -19.300 -13.753 37.494 1.00 40.00 87 GLU A N 1
ATOM 636 C CA . GLU A 1 87 ? -19.337 -12.986 36.224 1.00 40.00 87 GLU A CA 1
ATOM 637 C C . GLU A 1 87 ? -20.367 -13.303 35.118 1.00 40.00 87 GLU A C 1
ATOM 639 O O . GLU A 1 87 ? -20.494 -14.396 34.573 1.00 40.00 87 GLU A O 1
ATOM 644 N N . THR A 1 88 ? -21.063 -12.220 34.757 1.00 44.12 88 THR A N 1
ATOM 645 C CA . THR A 1 88 ? -21.976 -12.030 33.622 1.00 44.12 88 THR A CA 1
ATOM 646 C C . THR A 1 88 ? -21.184 -11.464 32.407 1.00 44.12 88 THR A C 1
ATOM 648 O O . THR A 1 88 ? -19.958 -11.427 32.432 1.00 44.12 88 THR A O 1
ATOM 651 N N . PRO A 1 89 ? -21.828 -11.056 31.299 1.00 55.91 89 PRO A N 1
ATOM 652 C CA . PRO A 1 89 ? -21.849 -11.771 30.025 1.00 55.91 89 PRO A CA 1
ATOM 653 C C . PRO A 1 89 ? -20.885 -11.208 28.959 1.00 55.91 89 PRO A C 1
ATOM 655 O O . PRO A 1 89 ? -20.478 -10.049 29.018 1.00 55.91 89 PRO A O 1
ATOM 658 N N . ARG A 1 90 ? -20.670 -11.951 27.861 1.00 39.22 90 ARG A N 1
ATOM 659 C CA . ARG A 1 90 ? -20.350 -11.348 26.551 1.00 39.22 90 ARG A CA 1
ATOM 660 C C . ARG A 1 90 ? -20.954 -12.133 25.392 1.00 39.22 90 ARG A C 1
ATOM 662 O O . ARG A 1 90 ? -21.038 -13.355 25.426 1.00 39.22 90 ARG A O 1
ATOM 669 N N . HIS A 1 91 ? -21.399 -11.390 24.385 1.00 43.72 91 HIS A N 1
ATOM 670 C CA . HIS A 1 91 ? -22.131 -11.903 23.234 1.00 43.72 91 HIS A CA 1
ATOM 671 C C . HIS A 1 91 ? -21.161 -12.607 22.265 1.00 43.72 91 HIS A C 1
ATOM 673 O O . HIS A 1 91 ? -20.202 -11.962 21.833 1.00 43.72 91 HIS A O 1
ATOM 679 N N . PRO A 1 92 ? -21.405 -13.862 21.847 1.00 45.31 92 PRO A N 1
ATOM 680 C CA . PRO A 1 92 ? -20.751 -14.420 20.672 1.00 45.31 92 PRO A CA 1
ATOM 681 C C . PRO A 1 92 ? -21.449 -13.873 19.420 1.00 45.31 92 PRO A C 1
ATOM 683 O O . PRO A 1 92 ? -22.466 -14.398 18.970 1.00 45.31 92 PRO A O 1
ATOM 686 N N . HIS A 1 93 ? -20.931 -12.775 18.868 1.00 42.00 93 HIS A N 1
ATOM 687 C CA . HIS A 1 93 ? -21.391 -12.281 17.572 1.00 42.00 93 HIS A CA 1
ATOM 688 C C . HIS A 1 93 ? -20.714 -13.082 16.446 1.00 42.00 93 HIS A C 1
ATOM 690 O O . HIS A 1 93 ? -19.500 -13.260 16.469 1.00 42.00 93 HIS A O 1
ATOM 696 N N . ALA A 1 94 ? -21.502 -13.480 15.441 1.00 39.03 94 ALA A N 1
ATOM 697 C CA . ALA A 1 94 ? -21.066 -14.068 14.167 1.00 39.03 94 ALA A CA 1
ATOM 698 C C . ALA A 1 94 ? -20.458 -15.490 14.216 1.00 39.03 94 ALA A C 1
ATOM 700 O O . ALA A 1 94 ? -19.279 -15.709 13.945 1.00 39.03 94 ALA A O 1
ATOM 701 N N . GLU A 1 95 ? -21.329 -16.485 14.393 1.00 46.41 95 GLU A N 1
ATOM 702 C CA . GLU A 1 95 ? -21.142 -17.779 13.731 1.00 46.41 95 GLU A CA 1
ATOM 703 C C . GLU A 1 95 ? -21.497 -17.635 12.239 1.00 46.41 95 GLU A C 1
ATOM 705 O O . GLU A 1 95 ? -22.639 -17.323 11.912 1.00 46.41 95 GLU A O 1
ATOM 710 N N . THR A 1 96 ? -20.526 -17.834 11.339 1.00 45.28 96 THR A N 1
ATOM 711 C CA . THR A 1 96 ? -20.660 -18.589 10.068 1.00 45.28 96 THR A CA 1
ATOM 712 C C . THR A 1 96 ? -19.286 -18.678 9.395 1.00 45.28 96 THR A C 1
ATOM 714 O O . THR A 1 96 ? -18.879 -17.796 8.644 1.00 45.28 96 THR A O 1
ATOM 717 N N . ALA A 1 97 ? -18.587 -19.784 9.634 1.00 39.94 97 ALA A N 1
ATOM 718 C CA . ALA A 1 97 ? -17.562 -20.315 8.739 1.00 39.94 97 ALA A CA 1
ATOM 719 C C . ALA A 1 97 ? -17.515 -21.838 8.960 1.00 39.94 97 ALA A C 1
ATOM 721 O O . ALA A 1 97 ? -17.096 -22.267 10.037 1.00 39.94 97 ALA A O 1
ATOM 722 N N . PRO A 1 98 ? -18.005 -22.667 8.018 1.00 44.22 98 PRO A N 1
ATOM 723 C CA . PRO A 1 98 ? -18.025 -24.114 8.201 1.00 44.22 98 PRO A CA 1
ATOM 724 C C . PRO A 1 98 ? -16.621 -24.686 8.409 1.00 44.22 98 PRO A C 1
ATOM 726 O O . PRO A 1 98 ? -15.674 -24.327 7.712 1.00 44.22 98 PRO A O 1
ATOM 729 N N . ALA A 1 99 ? -16.498 -25.606 9.365 1.00 49.97 99 ALA A N 1
ATOM 730 C CA . ALA A 1 99 ? -15.240 -26.263 9.687 1.00 49.97 99 ALA A CA 1
ATOM 731 C C . ALA A 1 99 ? -14.822 -27.258 8.588 1.00 49.97 99 ALA A C 1
ATOM 733 O O . ALA A 1 99 ? -15.135 -28.450 8.651 1.00 49.97 99 ALA A O 1
ATOM 734 N N . GLU A 1 100 ? -14.065 -26.788 7.597 1.00 42.59 100 GLU A N 1
ATOM 735 C CA . GLU A 1 100 ? -13.312 -27.677 6.716 1.00 42.59 100 GLU A CA 1
ATOM 736 C C . GLU A 1 100 ? -12.034 -28.151 7.415 1.00 42.59 100 GLU A C 1
ATOM 738 O O . GLU A 1 100 ? -11.199 -27.360 7.856 1.00 42.59 100 GLU A O 1
ATOM 743 N N . ARG A 1 101 ? -11.919 -29.477 7.559 1.00 43.16 101 ARG A N 1
ATOM 744 C CA . ARG A 1 101 ? -10.842 -30.165 8.283 1.00 43.16 101 ARG A CA 1
ATOM 745 C C . ARG A 1 101 ? -9.471 -29.663 7.812 1.00 43.16 101 ARG A C 1
ATOM 747 O O . ARG A 1 101 ? -9.124 -29.912 6.654 1.00 43.16 101 ARG A O 1
ATOM 754 N N . PRO A 1 102 ? -8.654 -29.033 8.677 1.00 43.03 102 PRO A N 1
ATOM 755 C CA . PRO A 1 102 ? -7.307 -28.665 8.296 1.00 43.03 102 PRO A CA 1
ATOM 756 C C . PRO A 1 102 ? -6.469 -29.940 8.180 1.00 43.03 102 PRO A C 1
ATOM 758 O O . PRO A 1 102 ? -5.960 -30.473 9.164 1.00 43.03 102 PRO A O 1
ATOM 761 N N . VAL A 1 103 ? -6.280 -30.400 6.940 1.00 43.72 103 VAL A N 1
ATOM 762 C CA . VAL A 1 103 ? -4.997 -30.996 6.552 1.00 43.72 103 VAL A CA 1
ATOM 763 C C . VAL A 1 103 ? -3.896 -30.103 7.118 1.00 43.72 103 VAL A C 1
ATOM 765 O O . VAL A 1 103 ? -3.976 -28.881 6.970 1.00 43.72 103 VAL A O 1
ATOM 768 N N . ALA A 1 104 ? -2.927 -30.708 7.810 1.00 47.66 104 ALA A N 1
ATOM 769 C CA . ALA A 1 104 ? -1.867 -30.014 8.535 1.00 47.66 104 ALA A CA 1
ATOM 770 C C . ALA A 1 104 ? -0.909 -29.311 7.559 1.00 47.66 104 ALA A C 1
ATOM 772 O O . ALA A 1 104 ? 0.197 -29.775 7.289 1.00 47.66 104 ALA A O 1
ATOM 773 N N . ARG A 1 105 ? -1.382 -28.205 6.984 1.00 56.16 105 ARG A N 1
ATOM 774 C CA . ARG A 1 105 ? -0.616 -27.312 6.126 1.00 56.16 105 ARG A CA 1
ATOM 775 C C . ARG A 1 105 ? 0.427 -26.593 6.983 1.00 56.16 105 ARG A C 1
ATOM 777 O O . ARG A 1 105 ? 0.137 -26.286 8.142 1.00 56.16 105 ARG A O 1
ATOM 784 N N . PRO A 1 106 ? 1.623 -26.314 6.440 1.00 62.72 106 PRO A N 1
ATOM 785 C CA . PRO A 1 106 ? 2.608 -25.496 7.131 1.00 62.72 106 PRO A CA 1
ATOM 786 C C . PRO A 1 106 ? 1.972 -24.156 7.518 1.00 62.72 106 PRO A C 1
ATOM 788 O O . PRO A 1 106 ? 1.517 -23.399 6.658 1.00 62.72 106 PRO A O 1
ATOM 791 N N . HIS A 1 107 ? 1.903 -23.897 8.825 1.00 67.38 107 HIS A N 1
ATOM 792 C CA . HIS A 1 107 ? 1.469 -22.613 9.357 1.00 67.38 107 HIS A CA 1
ATOM 793 C C . HIS A 1 107 ? 2.577 -21.602 9.076 1.00 67.38 107 HIS A C 1
ATOM 795 O O . HIS A 1 107 ? 3.633 -21.653 9.705 1.00 67.38 107 HIS A O 1
ATOM 801 N N . TYR A 1 108 ? 2.338 -20.725 8.107 1.00 72.75 108 TYR A N 1
ATOM 802 C CA . TYR A 1 108 ? 3.126 -19.516 7.936 1.00 72.75 108 TYR A CA 1
ATOM 803 C C . TYR A 1 108 ? 2.450 -18.383 8.708 1.00 72.75 108 TYR A C 1
ATOM 805 O O . TYR A 1 108 ? 1.226 -18.267 8.660 1.00 72.75 108 TYR A O 1
ATOM 813 N N . THR A 1 109 ? 3.239 -17.552 9.380 1.00 74.69 109 THR A N 1
ATOM 814 C CA . THR A 1 109 ? 2.761 -16.355 10.093 1.00 74.69 109 THR A CA 1
ATOM 815 C C . THR A 1 109 ? 3.365 -15.130 9.423 1.00 74.69 109 THR A C 1
ATOM 817 O O . THR A 1 109 ? 4.560 -15.141 9.116 1.00 74.69 109 THR A O 1
ATOM 820 N N . VAL A 1 110 ? 2.603 -14.064 9.171 1.00 80.31 110 VAL A N 1
ATOM 821 C CA . VAL A 1 110 ? 3.172 -12.887 8.497 1.00 80.31 110 VAL A CA 1
ATOM 822 C C . VAL A 1 110 ? 3.869 -11.984 9.520 1.00 80.31 110 VAL A C 1
ATOM 824 O O . VAL A 1 110 ? 3.223 -11.316 10.320 1.00 80.31 110 VAL A O 1
ATOM 827 N N . GLN A 1 111 ? 5.205 -11.960 9.492 1.00 80.44 111 GLN A N 1
ATOM 828 C CA . GLN A 1 111 ? 6.032 -11.149 10.400 1.00 80.44 111 GLN A CA 1
ATOM 829 C C . GLN A 1 111 ? 6.045 -9.671 9.998 1.00 80.44 111 GLN A C 1
ATOM 831 O O . GLN A 1 111 ? 5.945 -8.778 10.835 1.00 80.44 111 GLN A O 1
ATOM 836 N N . ALA A 1 112 ? 6.175 -9.402 8.699 1.00 73.38 112 ALA A N 1
ATOM 837 C CA . ALA A 1 112 ? 6.193 -8.053 8.146 1.00 73.38 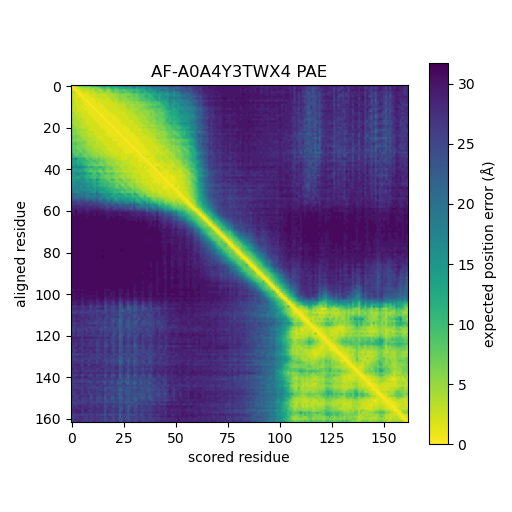112 ALA A CA 1
ATOM 838 C C . ALA A 1 112 ? 5.729 -8.070 6.688 1.00 73.38 112 ALA A C 1
ATOM 840 O O . ALA A 1 112 ? 5.796 -9.101 6.018 1.00 73.38 112 ALA A O 1
ATOM 841 N N . GLY A 1 113 ? 5.308 -6.924 6.162 1.00 80.25 113 GLY A N 1
ATOM 842 C CA . GLY A 1 113 ? 4.922 -6.816 4.764 1.00 80.25 113 GLY A CA 1
ATOM 843 C C . GLY A 1 113 ? 4.857 -5.390 4.241 1.00 80.25 113 GLY A C 1
ATOM 844 O O . GLY A 1 113 ? 5.009 -4.416 4.976 1.00 80.25 113 GLY A O 1
ATOM 845 N N . ALA A 1 114 ? 4.661 -5.324 2.934 1.00 75.94 114 ALA A N 1
ATOM 846 C CA . ALA A 1 114 ? 4.411 -4.167 2.097 1.00 75.94 114 ALA A CA 1
ATOM 847 C C . ALA A 1 114 ? 3.629 -4.661 0.853 1.00 75.94 114 ALA A C 1
ATOM 849 O O . ALA A 1 114 ? 3.580 -5.869 0.610 1.00 75.94 114 ALA A O 1
ATOM 850 N N . PRO A 1 115 ? 3.041 -3.778 0.024 1.00 72.94 115 PRO A N 1
ATOM 851 C CA . PRO A 1 115 ? 2.156 -4.192 -1.077 1.00 72.94 115 PRO A CA 1
ATOM 852 C C . PRO A 1 115 ? 2.783 -5.145 -2.113 1.00 72.94 115 PRO A C 1
ATOM 854 O O . PRO A 1 115 ? 2.069 -5.908 -2.756 1.00 72.94 115 PRO A O 1
ATOM 857 N N . ASP A 1 116 ? 4.110 -5.107 -2.262 1.00 77.44 116 ASP A N 1
ATOM 858 C CA . ASP A 1 116 ? 4.879 -5.888 -3.244 1.00 77.44 116 ASP A CA 1
ATOM 859 C C . ASP A 1 116 ? 5.701 -7.031 -2.606 1.00 77.44 116 ASP A C 1
ATOM 861 O O . ASP A 1 116 ? 6.239 -7.886 -3.301 1.00 77.44 116 ASP A O 1
ATOM 865 N N . ILE A 1 117 ? 5.820 -7.073 -1.274 1.00 81.69 117 ILE A N 1
ATOM 866 C CA . ILE A 1 117 ? 6.745 -7.970 -0.562 1.00 81.69 117 ILE A CA 1
ATOM 867 C C . ILE A 1 117 ? 6.230 -8.300 0.842 1.00 81.69 117 ILE A C 1
ATOM 869 O O . ILE A 1 117 ? 5.894 -7.405 1.609 1.00 81.69 117 ILE A O 1
ATOM 873 N N . ALA A 1 118 ? 6.249 -9.574 1.227 1.00 83.50 118 ALA A N 1
ATOM 874 C CA . ALA A 1 118 ? 5.983 -10.005 2.598 1.00 83.50 118 ALA A CA 1
ATOM 875 C C . ALA A 1 118 ? 7.104 -10.900 3.135 1.00 83.50 118 ALA A C 1
ATOM 877 O O . ALA A 1 118 ? 7.776 -11.612 2.388 1.00 83.50 118 ALA A O 1
ATOM 878 N N . ILE A 1 119 ? 7.304 -10.846 4.448 1.00 87.06 119 ILE A N 1
ATOM 879 C CA . ILE A 1 119 ? 8.169 -11.734 5.215 1.00 87.06 119 ILE A CA 1
ATOM 880 C C . ILE A 1 119 ? 7.255 -12.673 5.998 1.00 87.06 119 ILE A C 1
ATOM 882 O O . ILE A 1 119 ? 6.552 -12.249 6.917 1.00 87.06 119 ILE A O 1
ATOM 886 N N . LEU A 1 120 ? 7.260 -13.946 5.618 1.00 82.94 120 LEU A N 1
ATOM 887 C CA . LEU A 1 120 ? 6.500 -15.000 6.277 1.00 82.94 120 LEU A CA 1
ATOM 888 C C . LEU A 1 120 ? 7.458 -15.797 7.147 1.00 82.94 120 LEU A C 1
ATOM 890 O O . LEU A 1 120 ? 8.455 -16.324 6.660 1.00 82.94 120 LEU A O 1
ATOM 894 N N . GLU A 1 121 ? 7.146 -15.936 8.422 1.00 82.19 121 GLU A N 1
ATOM 895 C CA . GLU A 1 121 ? 7.798 -16.929 9.257 1.00 82.19 121 GLU A CA 1
ATOM 896 C C . GLU A 1 121 ? 7.284 -18.311 8.867 1.00 82.19 121 GLU A C 1
ATOM 898 O O . GLU A 1 121 ? 6.089 -18.592 8.939 1.00 82.19 121 GLU A O 1
ATOM 903 N N . SER A 1 122 ? 8.192 -19.164 8.407 1.00 76.44 122 SER A N 1
ATOM 904 C CA . SER A 1 122 ? 7.926 -20.591 8.226 1.00 76.44 122 SER A CA 1
ATOM 905 C C . SER A 1 122 ? 7.732 -21.289 9.579 1.00 76.44 122 SER A C 1
ATOM 907 O O . SER A 1 122 ? 8.277 -20.827 10.582 1.00 76.44 122 SER A O 1
ATOM 909 N N . PRO A 1 123 ? 7.091 -22.473 9.636 1.00 68.75 123 PRO A N 1
ATOM 910 C CA . PRO A 1 123 ? 6.973 -23.243 10.882 1.00 68.75 123 PRO A CA 1
ATOM 911 C C . PRO A 1 123 ? 8.323 -23.731 11.456 1.00 68.75 123 PRO A C 1
ATOM 913 O O . PRO A 1 123 ? 8.352 -24.356 12.512 1.00 68.75 123 PRO A O 1
ATOM 916 N N . GLN A 1 124 ? 9.441 -23.459 10.773 1.00 70.06 124 GLN A N 1
ATOM 917 C CA . GLN A 1 124 ? 10.812 -23.685 11.244 1.00 70.06 124 GLN A CA 1
ATOM 918 C C . GLN A 1 124 ? 11.452 -22.422 11.863 1.00 70.06 124 GLN A C 1
ATOM 920 O O . GLN A 1 124 ? 12.640 -22.436 12.173 1.00 70.06 124 GLN A O 1
ATOM 925 N N . GLY A 1 125 ? 10.707 -21.318 11.998 1.00 72.69 125 GLY A N 1
ATOM 926 C CA . GLY A 1 125 ? 11.214 -20.030 12.488 1.00 72.69 125 GLY A CA 1
ATOM 927 C C . GLY A 1 125 ? 12.101 -19.276 11.488 1.00 72.69 125 GLY A C 1
ATOM 928 O O . GLY A 1 125 ? 12.718 -18.278 11.847 1.00 72.69 125 GLY A O 1
ATOM 929 N N . GLN A 1 126 ? 12.200 -19.742 10.237 1.00 75.44 126 GLN A N 1
ATOM 930 C CA . GLN A 1 126 ? 12.969 -19.058 9.193 1.00 75.44 126 GLN A CA 1
ATOM 931 C C . GLN A 1 126 ? 12.104 -17.989 8.505 1.00 75.44 126 GLN A C 1
ATOM 933 O O . GLN A 1 126 ? 11.009 -18.338 8.041 1.00 75.44 126 GLN A O 1
ATOM 938 N N . PRO A 1 127 ? 12.578 -16.731 8.384 1.00 80.56 127 PRO A N 1
ATOM 939 C CA . PRO A 1 127 ? 11.889 -15.675 7.650 1.00 80.56 127 PRO A CA 1
ATOM 940 C C . PRO A 1 127 ? 12.048 -15.875 6.136 1.00 80.56 127 PRO A C 1
ATOM 942 O O . PRO A 1 127 ? 13.135 -15.750 5.572 1.00 80.56 127 PRO A O 1
ATOM 945 N N . VAL A 1 128 ? 10.939 -16.160 5.462 1.00 80.62 128 VAL A N 1
ATOM 946 C CA . VAL A 1 128 ? 10.844 -16.362 4.015 1.00 80.62 128 VAL A CA 1
ATOM 947 C C . VAL A 1 128 ? 10.319 -15.085 3.366 1.00 80.62 128 VAL A C 1
ATOM 949 O O . VAL A 1 128 ? 9.187 -14.670 3.612 1.00 80.62 128 VAL A O 1
ATOM 952 N N . ARG A 1 129 ? 11.130 -14.461 2.505 1.00 84.12 129 ARG A N 1
ATOM 953 C CA . ARG A 1 129 ? 10.681 -13.351 1.654 1.00 84.12 129 ARG A CA 1
ATOM 954 C C . ARG A 1 129 ? 9.842 -13.893 0.499 1.00 84.12 129 ARG A C 1
ATOM 956 O O . ARG A 1 129 ? 10.344 -14.674 -0.305 1.00 84.12 129 ARG A O 1
ATOM 963 N N . VAL A 1 130 ? 8.619 -13.394 0.362 1.00 84.81 130 VAL A N 1
ATOM 964 C CA . VAL A 1 130 ? 7.714 -13.676 -0.759 1.00 84.81 130 VAL A CA 1
ATOM 965 C C . VAL A 1 130 ? 7.303 -12.374 -1.444 1.00 84.81 130 VAL A C 1
ATOM 967 O O . VAL A 1 130 ? 7.282 -11.311 -0.827 1.00 84.81 130 VAL A O 1
ATOM 970 N N . GLN A 1 131 ? 6.985 -12.460 -2.728 1.00 86.50 131 GLN A N 1
ATOM 971 C CA . GLN A 1 131 ? 6.466 -11.381 -3.579 1.00 86.50 131 GLN A CA 1
ATOM 972 C C . GLN A 1 131 ? 5.296 -11.952 -4.403 1.00 86.50 131 GLN A C 1
ATOM 974 O O . GLN A 1 131 ? 5.241 -13.178 -4.559 1.00 86.50 131 GLN A O 1
ATOM 979 N N . PRO A 1 132 ? 4.384 -11.141 -4.965 1.00 80.94 132 PRO A N 1
ATOM 980 C CA . PRO A 1 132 ? 3.401 -11.617 -5.938 1.00 80.94 132 PRO A CA 1
ATOM 981 C C . PRO A 1 132 ? 4.071 -12.451 -7.047 1.00 80.94 132 PRO A C 1
ATOM 983 O O . PRO A 1 132 ? 5.111 -12.075 -7.584 1.00 80.94 132 PRO A O 1
ATOM 986 N N . GLY A 1 133 ? 3.522 -13.631 -7.335 1.00 77.81 133 GLY A N 1
ATOM 987 C CA . GLY A 1 133 ? 4.100 -14.639 -8.231 1.00 77.81 133 GLY A CA 1
ATOM 988 C C . GLY A 1 133 ? 5.126 -15.594 -7.597 1.00 77.81 133 GLY A C 1
ATOM 989 O O . GLY A 1 133 ? 5.525 -16.560 -8.244 1.00 77.81 133 GLY A O 1
ATOM 990 N N . SER A 1 134 ? 5.547 -15.390 -6.343 1.00 79.81 134 SER A N 1
ATOM 991 C CA . SER A 1 134 ? 6.420 -16.344 -5.634 1.00 79.81 134 SER A CA 1
ATOM 992 C C . SER A 1 134 ? 5.641 -17.599 -5.242 1.00 79.81 134 SER A C 1
ATOM 994 O O . SER A 1 134 ? 4.553 -17.488 -4.682 1.00 79.81 134 SER A O 1
ATOM 996 N N . MET A 1 135 ? 6.198 -18.787 -5.488 1.00 78.94 135 MET A N 1
ATOM 997 C CA . MET A 1 135 ? 5.617 -20.046 -5.008 1.00 78.94 135 MET A CA 1
ATOM 998 C C . MET A 1 135 ? 5.971 -20.297 -3.543 1.00 78.94 135 MET A C 1
ATOM 1000 O O . MET A 1 135 ? 7.129 -20.166 -3.148 1.00 78.94 135 MET A O 1
ATOM 1004 N N . LEU A 1 136 ? 4.973 -20.706 -2.762 1.00 76.50 136 LEU A N 1
ATOM 1005 C CA . LEU A 1 136 ? 5.115 -21.090 -1.365 1.00 76.50 136 LEU A CA 1
ATOM 1006 C C . LEU A 1 136 ? 4.721 -22.558 -1.172 1.00 76.50 136 LEU A C 1
ATOM 1008 O O . LEU A 1 136 ? 3.670 -23.002 -1.648 1.00 76.50 136 LEU A O 1
ATOM 1012 N N . ASP A 1 137 ? 5.561 -23.311 -0.462 1.00 71.69 137 ASP A N 1
ATOM 1013 C CA . ASP A 1 137 ? 5.362 -24.746 -0.258 1.00 71.69 137 ASP A CA 1
ATOM 1014 C C . ASP A 1 137 ? 4.050 -25.014 0.505 1.00 71.69 137 ASP A C 1
ATOM 1016 O O . ASP A 1 137 ? 3.780 -24.435 1.559 1.00 71.69 137 ASP A O 1
ATOM 1020 N N . GLY A 1 138 ? 3.172 -25.829 -0.083 1.00 72.06 138 GLY A N 1
ATOM 1021 C CA . GLY A 1 138 ? 1.836 -26.118 0.453 1.00 72.06 138 GLY A CA 1
ATOM 1022 C C . GLY A 1 138 ? 0.769 -25.016 0.303 1.00 72.06 138 GLY A C 1
ATOM 1023 O O . GLY A 1 138 ? -0.381 -25.275 0.662 1.00 72.06 138 GLY A O 1
ATOM 1024 N N . TRP A 1 139 ? 1.097 -23.833 -0.239 1.00 73.00 139 TRP A N 1
ATOM 1025 C CA . TRP A 1 139 ? 0.146 -22.714 -0.425 1.00 73.00 139 TRP A CA 1
ATOM 1026 C C . TRP A 1 139 ? 0.043 -22.180 -1.867 1.00 73.00 139 TRP A C 1
ATOM 1028 O O . TRP A 1 139 ? -0.918 -21.469 -2.171 1.00 73.00 139 TRP A O 1
ATOM 1038 N N . GLY A 1 140 ? 0.956 -22.561 -2.766 1.00 81.56 140 GLY A N 1
ATOM 1039 C CA . GLY A 1 140 ? 0.910 -22.203 -4.193 1.00 81.56 140 GLY A CA 1
ATOM 1040 C C . GLY A 1 140 ? 1.516 -20.831 -4.488 1.00 81.56 140 GLY A C 1
ATOM 1041 O O . GLY A 1 140 ? 2.288 -20.306 -3.683 1.00 81.56 140 GLY A O 1
ATOM 1042 N N . ALA A 1 141 ? 1.206 -20.246 -5.648 1.00 83.12 141 ALA A N 1
ATOM 1043 C CA . ALA A 1 141 ? 1.690 -18.907 -5.978 1.00 83.12 141 ALA A CA 1
ATOM 1044 C C . ALA A 1 141 ? 0.993 -17.830 -5.127 1.00 83.12 141 ALA A C 1
ATOM 1046 O O . ALA A 1 141 ? -0.223 -17.866 -4.931 1.00 83.12 141 ALA A O 1
ATOM 1047 N N . VAL A 1 142 ? 1.754 -16.843 -4.645 1.00 85.62 142 VAL A N 1
ATOM 1048 C CA . VAL A 1 142 ? 1.212 -15.612 -4.048 1.00 85.62 142 VAL A CA 1
ATOM 1049 C C . VAL A 1 142 ? 0.516 -14.803 -5.140 1.00 85.62 142 VAL A C 1
ATOM 1051 O O . VAL A 1 142 ? 1.143 -14.428 -6.127 1.00 85.62 142 VAL A O 1
ATOM 1054 N N . THR A 1 143 ? -0.767 -14.505 -4.968 1.00 85.19 143 THR A N 1
ATOM 1055 C CA . THR A 1 143 ? -1.570 -13.731 -5.926 1.00 85.19 143 THR A CA 1
ATOM 1056 C C . THR A 1 143 ? -1.592 -12.243 -5.581 1.00 85.19 143 THR A C 1
ATOM 1058 O O . THR A 1 143 ? -1.504 -11.411 -6.481 1.00 85.19 143 THR A O 1
ATOM 1061 N N . ALA A 1 144 ? -1.661 -11.897 -4.292 1.00 81.81 144 ALA A N 1
ATOM 1062 C CA . ALA A 1 144 ? -1.638 -10.519 -3.807 1.00 81.81 144 ALA A CA 1
ATOM 1063 C C . ALA A 1 144 ? -1.161 -10.438 -2.348 1.00 81.81 144 ALA A C 1
ATOM 1065 O O . ALA A 1 144 ? -1.249 -11.405 -1.593 1.00 81.81 144 ALA A O 1
ATOM 1066 N N . ILE A 1 145 ? -0.696 -9.260 -1.933 1.00 85.88 145 ILE A N 1
ATOM 1067 C CA . ILE A 1 145 ? -0.342 -8.953 -0.543 1.00 85.88 145 ILE A CA 1
ATOM 1068 C C . ILE A 1 145 ? -1.141 -7.714 -0.141 1.00 85.88 145 ILE A C 1
ATOM 1070 O O . ILE A 1 145 ? -1.103 -6.692 -0.822 1.00 85.88 145 ILE A O 1
ATOM 1074 N N . THR A 1 146 ? -1.933 -7.809 0.923 1.00 82.62 146 THR A N 1
ATOM 1075 C CA . THR A 1 146 ? -2.901 -6.774 1.316 1.00 82.62 146 THR A CA 1
ATOM 1076 C C . THR A 1 146 ? -2.801 -6.503 2.810 1.00 82.62 146 THR A C 1
ATOM 1078 O O . THR A 1 146 ? -2.615 -7.421 3.602 1.00 82.62 146 THR A O 1
ATOM 1081 N N . GLN A 1 147 ? -2.923 -5.244 3.226 1.00 82.69 147 GLN A N 1
ATOM 1082 C CA . GLN A 1 147 ? -2.939 -4.896 4.645 1.00 82.69 147 GLN A CA 1
ATOM 1083 C C . GLN A 1 147 ? -4.366 -4.996 5.201 1.00 82.69 147 GLN A C 1
ATOM 1085 O O . GLN A 1 147 ? -5.292 -4.398 4.658 1.00 82.69 147 GLN A O 1
ATOM 1090 N N . SER A 1 148 ? -4.542 -5.725 6.303 1.00 78.31 148 SER A N 1
ATOM 1091 C CA . SER A 1 148 ? -5.807 -5.856 7.030 1.00 78.31 148 SER A CA 1
ATOM 1092 C C . SER A 1 148 ? -5.651 -5.264 8.430 1.00 78.31 148 SER A C 1
ATOM 1094 O O . SER A 1 148 ? -5.312 -5.958 9.391 1.00 78.31 148 SER A O 1
ATOM 1096 N N . GLY A 1 149 ? -5.880 -3.954 8.547 1.00 78.88 149 GLY A N 1
ATOM 1097 C CA . GLY A 1 149 ? -5.644 -3.209 9.784 1.00 78.88 149 GLY A CA 1
ATOM 1098 C C . GLY A 1 149 ? -4.149 -3.135 10.101 1.00 78.88 149 GLY A C 1
ATOM 1099 O O . GLY A 1 149 ? -3.381 -2.568 9.329 1.00 78.88 149 GLY A O 1
ATOM 1100 N N . SER A 1 150 ? -3.733 -3.721 11.224 1.00 75.44 150 SER A N 1
ATOM 1101 C CA . SER A 1 150 ? -2.325 -3.743 11.654 1.00 75.44 150 SER A CA 1
ATOM 1102 C C . SER A 1 150 ? -1.529 -4.949 11.137 1.00 75.44 150 SER A C 1
ATOM 1104 O O . SER A 1 150 ? -0.318 -4.992 11.332 1.00 75.44 150 SER A O 1
ATOM 1106 N N . SER A 1 151 ? -2.185 -5.922 10.499 1.00 75.44 151 SER A N 1
ATOM 1107 C CA . SER A 1 151 ? -1.566 -7.167 10.025 1.00 75.44 151 SER A CA 1
ATOM 1108 C C . SER A 1 151 ? -1.499 -7.215 8.502 1.00 75.44 151 SER A C 1
ATOM 1110 O O . SER A 1 151 ? -2.353 -6.660 7.807 1.00 75.44 151 SER A O 1
ATOM 1112 N N . TRP A 1 152 ? -0.500 -7.916 7.977 1.00 83.56 152 TRP A N 1
ATOM 1113 C CA . TRP A 1 152 ? -0.375 -8.196 6.550 1.00 83.56 152 TRP A CA 1
ATOM 1114 C C . TRP A 1 152 ? -1.020 -9.539 6.225 1.00 83.56 152 TRP A C 1
ATOM 1116 O O . TRP A 1 152 ? -0.853 -10.505 6.959 1.00 83.56 152 TRP A O 1
ATOM 1126 N N . VAL A 1 153 ? -1.770 -9.585 5.128 1.00 84.62 153 VAL A N 1
ATOM 1127 C CA . VAL A 1 153 ? -2.486 -10.767 4.654 1.00 84.62 153 VAL A CA 1
ATOM 1128 C C . VAL A 1 153 ? -1.973 -11.108 3.265 1.00 84.62 153 VAL A C 1
ATOM 1130 O O . VAL A 1 153 ? -2.019 -10.289 2.346 1.00 84.62 153 VAL A O 1
ATOM 1133 N N . VAL A 1 154 ? -1.464 -12.324 3.110 1.00 85.25 154 VAL A N 1
ATOM 1134 C CA . VAL A 1 154 ? -0.896 -12.809 1.853 1.00 85.25 154 VAL A CA 1
ATOM 1135 C C . VAL A 1 154 ? -1.901 -13.752 1.216 1.00 85.25 154 VAL A C 1
ATOM 1137 O O . VAL A 1 154 ? -2.198 -14.819 1.751 1.00 85.25 154 VAL A O 1
ATOM 1140 N N . HIS A 1 155 ? -2.452 -13.330 0.085 1.00 83.81 155 HIS A N 1
ATOM 1141 C CA . HIS A 1 155 ? -3.345 -14.130 -0.735 1.00 83.81 155 HIS A CA 1
ATOM 1142 C C . HIS A 1 155 ? -2.499 -15.044 -1.620 1.00 83.81 155 HIS A C 1
ATOM 1144 O O . HIS A 1 155 ? -1.573 -14.589 -2.293 1.00 83.81 155 HIS A O 1
ATOM 1150 N N . THR A 1 156 ? -2.817 -16.333 -1.626 1.00 87.12 156 THR A N 1
ATOM 1151 C CA . THR A 1 156 ? -2.193 -17.351 -2.472 1.00 87.12 156 THR A CA 1
ATOM 1152 C C . THR A 1 156 ? -3.269 -18.146 -3.210 1.00 87.12 156 THR A C 1
ATOM 1154 O O . THR A 1 156 ? -4.455 -18.046 -2.895 1.00 87.12 156 THR A O 1
ATOM 1157 N N . GLU A 1 157 ? -2.886 -18.949 -4.203 1.00 78.75 157 GLU A N 1
ATOM 1158 C CA . GLU A 1 157 ? -3.842 -19.788 -4.946 1.00 78.75 157 GLU A CA 1
ATOM 1159 C C . GLU A 1 157 ? -4.626 -20.771 -4.059 1.00 78.75 157 GLU A C 1
ATOM 1161 O O . GLU A 1 157 ? -5.781 -21.077 -4.354 1.00 78.75 157 GLU A O 1
ATOM 1166 N N . HIS A 1 158 ? -4.028 -21.259 -2.967 1.00 71.94 158 HIS A N 1
ATOM 1167 C CA . HIS A 1 158 ? -4.651 -22.252 -2.082 1.00 71.94 158 HIS A CA 1
ATOM 1168 C C . HIS A 1 158 ? -5.175 -21.691 -0.747 1.00 71.94 158 HIS A C 1
ATOM 1170 O O . HIS A 1 158 ? -5.629 -22.473 0.095 1.00 71.94 158 HIS A O 1
ATOM 1176 N N . GLY A 1 159 ? -5.150 -20.368 -0.539 1.00 78.94 159 GLY A N 1
ATOM 1177 C CA . GLY A 1 159 ? -5.752 -19.728 0.635 1.00 78.94 159 GLY A CA 1
ATOM 1178 C C . GLY A 1 159 ? -5.184 -18.348 0.974 1.00 78.94 159 GLY A C 1
ATOM 1179 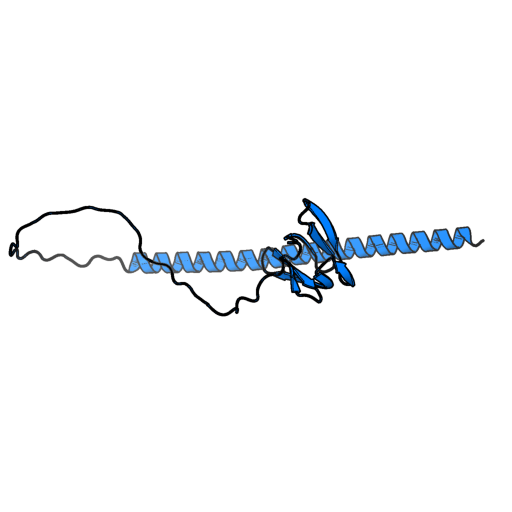O O . GLY A 1 159 ? -4.528 -17.702 0.165 1.00 78.94 159 GLY A O 1
ATOM 1180 N N . THR A 1 160 ? -5.439 -17.892 2.199 1.00 79.81 160 THR A N 1
ATOM 1181 C CA . THR A 1 160 ? -4.888 -16.646 2.751 1.00 79.81 160 THR A CA 1
ATOM 1182 C C . THR A 1 160 ? -4.096 -16.904 4.029 1.00 79.81 160 THR A C 1
ATOM 1184 O O . THR A 1 160 ? -4.549 -17.624 4.919 1.00 79.81 160 THR A O 1
ATOM 1187 N N . ILE A 1 161 ? -2.922 -16.283 4.118 1.00 80.31 161 ILE A N 1
ATOM 1188 C CA . ILE A 1 161 ? -1.981 -16.355 5.241 1.00 80.31 161 ILE A CA 1
ATOM 1189 C C . ILE A 1 161 ? -2.046 -15.024 6.004 1.00 80.31 161 ILE A C 1
ATOM 1191 O O . ILE A 1 161 ? -2.138 -13.972 5.371 1.00 80.31 161 ILE A O 1
ATOM 1195 N N . ARG A 1 162 ? -2.015 -15.066 7.340 1.00 79.44 162 ARG A N 1
ATOM 1196 C CA . ARG A 1 162 ? -2.077 -13.907 8.249 1.00 79.44 162 ARG A CA 1
ATOM 1197 C C . ARG A 1 162 ? -1.146 -14.117 9.440 1.00 79.44 162 ARG A C 1
ATOM 1199 O O . ARG A 1 162 ? -0.990 -15.295 9.823 1.00 79.44 162 ARG A O 1
#

Solvent-accessible surface area (backbone atoms only — not comparable to full-atom values): 10172 Å² total; per-residue (Å²): 120,64,71,64,53,52,51,54,51,50,52,54,53,48,52,55,48,53,55,52,50,52,54,49,51,53,54,53,49,50,53,49,53,56,47,50,52,54,52,50,55,54,50,51,56,48,52,53,51,50,53,53,50,50,58,53,49,64,71,66,67,71,84,81,85,90,85,82,89,85,86,89,84,91,80,89,88,89,91,86,87,85,89,80,88,81,87,84,89,82,83,87,77,80,91,85,76,85,89,73,80,77,70,91,61,77,60,47,38,52,76,47,65,50,74,65,38,36,30,29,28,39,80,81,73,48,77,42,81,41,34,67,69,36,76,40,89,92,35,42,39,26,71,43,43,46,76,59,86,96,42,41,34,40,34,28,77,72,48,76,43,78

Mean predicted aligned error: 21.23 Å

Radius of gyration: 31.27 Å; Cα contacts (8 Å, |Δi|>4): 139; chains: 1; bounding box: 76×51×85 Å

Organism: NCBI:txid104098

Sequence (162 aa):
MEMSRQLTEMTNRIDALEQKLDASQHALHDQIVSGLGTVGGRLDELRHREDTLEASQVSHAAPAPAAPAVAPAAAMQTPSGPHKATETPRHPHAETAPAERPVARPHYTVQAGAPDIAILESPQGQPVRVQPGSMLDGWGAVTAITQSGSSWVVHTEHGTIR

Secondary structure (DSSP, 8-state):
-HHHHHHHHHHHHHHHHHHHHHHHHHHHHHHHHHHHHHHHHHHHHHHHHHHHHHHHHHHH-PPPPP------------------------------------------EEEEEETTEEEEEPTTS-EEEE-TT-EETTTEEEEEEEEETTEEEEEETTEEE-

Nearest PDB structures (foldseek):
  7muy-assembly1_KF  TM=8.380E-01  e=1.812E-02  Legionella pneumophila
  7muw-assembly1_Cf  TM=8.335E-01  e=1.705E-02  Legionella pneumophila
  7muy-assembly1_Ff  TM=8.636E-01  e=1.135E-01  Legionella pneumophila
  3udf-assembly1_A  TM=4.660E-01  e=1.480E+00  Acinetobacter baumannii

pLDDT: mean 72.76, std 19.58, range [36.94, 96.12]

Foldseek 3Di:
DVVVVVVVVVVVVVVVVVVVVVVVVVVVVVVVVVVVVVVVVVVVVVVVVVVVVVVVVVVVPDDDDDDDDDDDDDDDDDDDDDDDDDDDDDDPPDDDDDDDDDPPAFQWAFPDDDWAWTFTQTNVRDTDIAGQQDQDVRFGGFNTWDDDDPGIWTDGPRGIHD